Protein AF-A0A2S8BP24-F1 (afdb_monomer_lite)

Secondary structure (DSSP, 8-state):
-------GGG--B-TTTSEE-TTS-EEE--B--SSTT--PPPTTS------PPPP------TT--------S-BTTTBPPPHHHHHHTTT-------SGGG----------GGG-

pLDDT: mean 92.83, std 4.87, range [59.97, 98.44]

Sequence (115 aa):
MTQGALLGSHRALDPDRTWYLPDGTVLRPHHVSTRAATDPVVPGELTRYEIEVFPTAVLIAPDHRLRLTVTTYDFPNLVPTKPARAALTGGSYRIQQGGPTASHLLLPLLDPDRL

InterPro domains:
  IPR008979 Galactose-binding-like domain superfamily [SSF49785] (15-110)
  IPR013736 Xaa-Pro dipeptidyl-peptidase, C-terminal [PF08530] (2-83)

Structure (mmCIF, N/CA/C/O backbone):
data_AF-A0A2S8BP24-F1
#
_entry.id   AF-A0A2S8BP24-F1
#
loop_
_atom_site.group_PDB
_atom_site.id
_atom_site.type_symbol
_atom_site.label_atom_id
_atom_site.label_alt_id
_atom_site.label_comp_id
_atom_site.label_asym_id
_atom_site.label_entity_id
_atom_site.label_seq_id
_atom_site.pdbx_PDB_ins_code
_atom_site.Cartn_x
_atom_site.Cartn_y
_atom_site.Cartn_z
_atom_site.occupancy
_atom_site.B_iso_or_equiv
_atom_site.auth_seq_id
_atom_site.auth_comp_id
_atom_site.auth_asym_id
_atom_site.auth_atom_id
_atom_site.pdbx_PDB_model_num
ATOM 1 N N . MET A 1 1 ? 2.060 -0.764 16.963 1.00 76.38 1 MET A N 1
ATOM 2 C CA . MET A 1 1 ? 1.650 -0.210 15.652 1.00 76.38 1 MET A CA 1
ATOM 3 C C . MET A 1 1 ? 2.265 -1.085 14.577 1.00 76.38 1 MET A C 1
ATOM 5 O O . MET A 1 1 ? 3.382 -1.543 14.773 1.00 76.38 1 MET A O 1
ATOM 9 N N . THR A 1 2 ? 1.520 -1.365 13.517 1.00 94.44 2 THR A N 1
ATOM 10 C CA . THR A 1 2 ? 1.911 -2.272 12.430 1.00 94.44 2 THR A CA 1
ATOM 11 C C . THR A 1 2 ? 2.359 -1.480 11.198 1.00 94.44 2 THR A C 1
ATOM 13 O O . THR A 1 2 ? 2.253 -0.252 11.181 1.00 94.44 2 THR A O 1
ATOM 16 N N . GLN A 1 3 ? 2.858 -2.172 10.181 1.00 95.19 3 GLN A N 1
ATOM 17 C CA . GLN A 1 3 ? 3.294 -1.593 8.918 1.00 95.19 3 GLN A CA 1
ATOM 18 C C . GLN A 1 3 ? 2.997 -2.534 7.750 1.00 95.19 3 GLN A C 1
ATOM 20 O O . GLN A 1 3 ? 2.498 -3.642 7.936 1.00 95.19 3 GLN A O 1
ATOM 25 N N . GLY A 1 4 ? 3.303 -2.065 6.550 1.00 95.50 4 GLY A N 1
ATOM 26 C CA . GLY A 1 4 ? 3.086 -2.764 5.298 1.00 95.50 4 GLY A CA 1
ATOM 27 C C . GLY A 1 4 ? 3.946 -2.149 4.210 1.00 95.50 4 GLY A C 1
ATOM 28 O O . GLY A 1 4 ? 4.370 -0.998 4.330 1.00 95.50 4 GLY A O 1
ATOM 29 N N . ALA A 1 5 ? 4.207 -2.904 3.152 1.00 95.25 5 ALA A N 1
ATOM 30 C CA . ALA A 1 5 ? 4.980 -2.414 2.026 1.00 95.25 5 ALA A CA 1
ATOM 31 C C . ALA A 1 5 ? 4.680 -3.213 0.762 1.00 95.25 5 ALA A C 1
ATOM 33 O O . ALA A 1 5 ? 4.314 -4.386 0.811 1.00 95.25 5 ALA A O 1
ATOM 34 N N . LEU A 1 6 ? 4.886 -2.565 -0.380 1.00 94.81 6 LEU A N 1
ATOM 35 C CA . LEU A 1 6 ? 4.707 -3.158 -1.693 1.00 94.81 6 LEU A CA 1
ATOM 36 C C . LEU A 1 6 ? 5.750 -2.579 -2.645 1.00 94.81 6 LEU A C 1
ATOM 38 O O . LEU A 1 6 ? 5.873 -1.362 -2.782 1.00 94.81 6 LEU A O 1
ATOM 42 N N . LEU A 1 7 ? 6.477 -3.449 -3.348 1.00 92.62 7 LEU A N 1
ATOM 43 C CA . LEU A 1 7 ? 7.209 -3.023 -4.534 1.00 92.62 7 LEU A CA 1
ATOM 44 C C . LEU A 1 7 ? 6.187 -2.804 -5.650 1.00 92.62 7 LEU A C 1
ATOM 46 O O . LEU A 1 7 ? 5.531 -3.754 -6.069 1.00 92.62 7 LEU A O 1
ATOM 50 N N . GLY A 1 8 ? 6.058 -1.572 -6.144 1.00 93.56 8 GLY A N 1
ATOM 51 C CA . GLY A 1 8 ? 4.984 -1.210 -7.076 1.00 93.56 8 GLY A CA 1
ATOM 52 C C . GLY A 1 8 ? 4.941 -2.040 -8.367 1.00 93.56 8 GLY A C 1
ATOM 53 O O . GLY A 1 8 ? 3.870 -2.222 -8.946 1.00 93.56 8 GLY A O 1
ATOM 54 N N . SER A 1 9 ? 6.070 -2.614 -8.793 1.00 93.88 9 SER A N 1
ATOM 55 C CA . SER A 1 9 ? 6.107 -3.515 -9.948 1.00 93.88 9 SER A CA 1
ATOM 56 C C . SER A 1 9 ? 5.584 -4.932 -9.680 1.00 9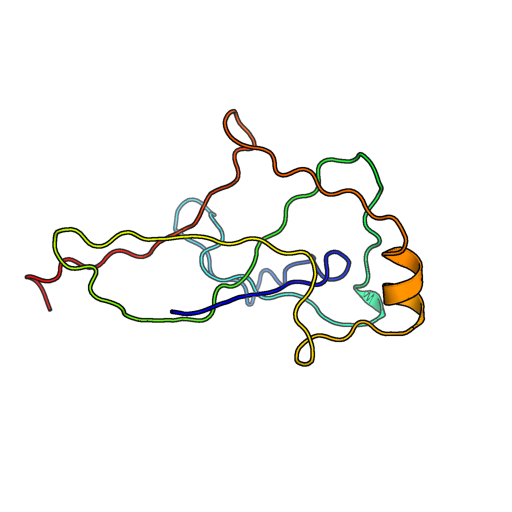3.88 9 SER A C 1
ATOM 58 O O . SER A 1 9 ? 5.501 -5.734 -10.598 1.00 93.88 9 SER A O 1
ATOM 60 N N . HIS A 1 10 ? 5.235 -5.254 -8.435 1.00 94.94 10 HIS A N 1
ATOM 61 C CA . HIS A 1 10 ? 4.656 -6.531 -8.003 1.00 94.94 10 HIS A CA 1
ATOM 62 C C . HIS A 1 10 ? 3.206 -6.337 -7.514 1.00 94.94 10 HIS A C 1
ATOM 64 O O . HIS A 1 10 ? 2.715 -7.092 -6.684 1.00 94.94 10 HIS A O 1
ATOM 70 N N . ARG A 1 11 ? 2.517 -5.302 -8.017 1.00 96.69 11 ARG A N 1
ATOM 71 C CA . ARG A 1 11 ? 1.143 -4.922 -7.631 1.00 96.69 11 ARG A CA 1
ATOM 72 C C . ARG A 1 11 ? 0.045 -5.874 -8.120 1.00 96.69 11 ARG A C 1
ATOM 74 O O . ARG A 1 11 ? -1.108 -5.701 -7.743 1.00 96.69 11 ARG A O 1
ATOM 81 N N . ALA A 1 12 ? 0.373 -6.843 -8.973 1.00 97.19 12 ALA A N 1
ATOM 82 C CA . ALA A 1 12 ? -0.598 -7.806 -9.477 1.00 97.19 12 ALA A CA 1
ATOM 83 C C . ALA A 1 12 ? -1.130 -8.682 -8.333 1.00 97.19 12 ALA A C 1
ATOM 85 O O . ALA A 1 12 ? -0.349 -9.276 -7.585 1.00 97.19 12 ALA A O 1
ATOM 86 N N . LEU A 1 13 ? -2.454 -8.764 -8.216 1.00 97.94 13 LEU A N 1
ATOM 87 C CA . LEU A 1 13 ? -3.127 -9.600 -7.227 1.00 97.94 13 LEU A CA 1
ATOM 88 C C . LEU A 1 13 ? -3.355 -11.011 -7.763 1.00 97.94 13 LEU A C 1
ATOM 90 O O . LEU A 1 13 ? -3.639 -11.208 -8.942 1.00 97.94 13 LEU A O 1
ATOM 94 N N . ASP A 1 14 ? -3.278 -11.977 -6.860 1.00 97.81 14 ASP A N 1
ATOM 95 C CA . ASP A 1 14 ? -3.815 -13.319 -7.031 1.00 97.81 14 ASP A CA 1
ATOM 96 C C . ASP A 1 14 ? -5.279 -13.309 -6.549 1.00 97.81 14 ASP A C 1
ATOM 98 O O . ASP A 1 14 ? -5.507 -13.138 -5.342 1.00 97.81 14 ASP A O 1
ATOM 102 N N . PRO A 1 15 ? -6.273 -13.432 -7.448 1.00 96.69 15 PRO A N 1
ATOM 103 C CA . PRO A 1 15 ? -7.683 -13.322 -7.080 1.00 96.69 15 PRO A CA 1
ATOM 104 C C . PRO A 1 15 ? -8.165 -14.486 -6.206 1.00 96.69 15 PRO A C 1
ATOM 106 O O . PRO A 1 15 ? -9.075 -14.293 -5.406 1.00 96.69 15 PRO A O 1
ATOM 109 N N . ASP A 1 16 ? -7.532 -15.659 -6.293 1.00 97.81 16 ASP A N 1
ATOM 110 C CA . ASP A 1 16 ? -7.938 -16.846 -5.530 1.00 97.81 16 ASP A CA 1
ATOM 111 C C . ASP A 1 16 ? -7.427 -16.799 -4.083 1.00 97.81 16 ASP A C 1
ATOM 113 O O . ASP A 1 16 ? -7.916 -17.509 -3.201 1.00 97.81 16 ASP A O 1
ATOM 117 N N . ARG A 1 17 ? -6.418 -15.960 -3.823 1.00 97.88 17 ARG A N 1
ATOM 118 C CA . ARG A 1 17 ? -5.773 -15.821 -2.507 1.00 97.88 17 ARG A CA 1
ATOM 119 C C . ARG A 1 17 ? -6.036 -14.478 -1.838 1.00 97.88 17 ARG A C 1
ATOM 121 O O . ARG A 1 17 ? -5.815 -14.354 -0.633 1.00 97.88 17 ARG A O 1
ATOM 128 N N . THR A 1 18 ? -6.478 -13.484 -2.602 1.00 98.44 18 THR A N 1
ATOM 129 C CA . THR A 1 18 ? -6.877 -12.175 -2.083 1.00 98.44 18 THR A CA 1
ATOM 130 C C . THR A 1 18 ? -8.216 -12.291 -1.368 1.00 98.44 18 THR A C 1
ATOM 132 O O . THR A 1 18 ? -9.137 -12.950 -1.842 1.00 98.44 18 THR A O 1
ATOM 135 N N . TRP A 1 19 ? -8.333 -11.662 -0.201 1.00 97.38 19 TRP A N 1
ATOM 136 C CA . TRP A 1 19 ? -9.602 -11.611 0.521 1.00 97.38 19 TRP A CA 1
ATOM 137 C C . TRP A 1 19 ? -10.353 -10.345 0.152 1.00 97.38 19 TRP A C 1
ATOM 139 O O . TRP A 1 19 ? -9.756 -9.268 0.092 1.00 97.38 19 TRP A O 1
ATOM 149 N N . TYR A 1 20 ? -11.663 -10.475 -0.026 1.00 97.12 20 TYR A N 1
ATOM 150 C CA . TYR A 1 20 ? -12.549 -9.399 -0.449 1.00 97.12 20 TYR A CA 1
ATOM 151 C C . TYR A 1 20 ? -13.709 -9.229 0.533 1.00 97.12 20 TYR A C 1
ATOM 153 O O . TYR A 1 20 ? -14.171 -10.193 1.147 1.00 97.12 20 TYR A O 1
ATOM 161 N N . LEU A 1 21 ? -14.187 -7.996 0.670 1.00 96.00 21 LEU A N 1
ATOM 162 C CA . LEU A 1 21 ? -15.474 -7.686 1.282 1.00 96.00 21 LEU A CA 1
ATOM 163 C C . LEU A 1 21 ? -16.627 -8.025 0.315 1.00 96.00 21 LEU A C 1
ATOM 165 O O . LEU A 1 21 ? -16.389 -8.189 -0.883 1.00 96.00 21 LEU A O 1
ATOM 169 N N . PRO A 1 22 ? -17.886 -8.102 0.796 1.00 96.62 22 PRO A N 1
ATOM 170 C CA . PRO A 1 22 ? -19.040 -8.416 -0.055 1.00 96.62 22 PRO A CA 1
ATOM 171 C C . PRO A 1 22 ? -19.254 -7.465 -1.242 1.00 96.62 22 PRO A C 1
ATOM 173 O O . PRO A 1 22 ? -19.856 -7.859 -2.234 1.00 96.62 22 PRO A O 1
ATOM 176 N N . ASP A 1 23 ? -18.768 -6.225 -1.150 1.00 95.00 23 ASP A N 1
ATOM 177 C CA . ASP A 1 23 ? -18.832 -5.219 -2.217 1.00 95.00 23 ASP A CA 1
ATOM 178 C C . ASP A 1 23 ? -17.667 -5.312 -3.225 1.00 95.00 23 ASP A C 1
ATOM 180 O O . ASP A 1 23 ? -17.585 -4.509 -4.153 1.00 95.00 23 ASP A O 1
ATOM 184 N N . GLY A 1 24 ? -16.768 -6.288 -3.056 1.00 95.00 24 GLY A N 1
ATOM 185 C CA . GLY A 1 24 ? -15.585 -6.482 -3.893 1.00 95.00 24 GLY A CA 1
ATOM 186 C C . GLY A 1 24 ? -14.364 -5.662 -3.469 1.00 95.00 24 GLY A C 1
ATOM 187 O O . GLY A 1 24 ? -13.324 -5.754 -4.121 1.00 95.00 24 GLY A O 1
ATOM 188 N N . THR A 1 25 ? -14.436 -4.887 -2.383 1.00 94.62 25 THR A N 1
ATOM 189 C CA . THR A 1 25 ? -13.268 -4.180 -1.841 1.00 94.62 25 THR A CA 1
ATOM 190 C C . THR A 1 25 ? -12.222 -5.179 -1.351 1.00 94.62 25 THR A C 1
ATOM 192 O O . THR A 1 25 ? -12.548 -6.133 -0.645 1.00 94.62 25 THR A O 1
ATOM 195 N N . VAL A 1 26 ? -10.949 -4.961 -1.686 1.00 96.88 26 VAL A N 1
ATOM 196 C CA . VAL A 1 26 ? -9.844 -5.803 -1.210 1.00 96.88 26 VAL A CA 1
ATOM 197 C C . VAL A 1 26 ? -9.663 -5.612 0.297 1.00 96.88 26 VAL A C 1
ATOM 199 O O . VAL A 1 26 ? -9.297 -4.537 0.761 1.00 96.88 26 VAL A O 1
ATOM 202 N N . LEU A 1 27 ? -9.906 -6.676 1.062 1.00 95.75 27 LEU A N 1
ATOM 203 C CA . LEU A 1 27 ? -9.688 -6.718 2.506 1.00 95.75 27 LEU A CA 1
ATOM 204 C C . LEU A 1 27 ? -8.232 -7.040 2.845 1.00 95.75 27 LEU A C 1
ATOM 206 O O . LEU A 1 27 ? -7.636 -6.419 3.721 1.00 95.75 27 LEU A O 1
ATOM 210 N N . ARG A 1 28 ? -7.668 -8.040 2.164 1.00 96.56 28 ARG A N 1
ATOM 211 C CA . ARG A 1 28 ? -6.292 -8.489 2.376 1.00 96.56 28 ARG A CA 1
ATOM 212 C C . ARG A 1 28 ? -5.686 -8.911 1.039 1.00 96.56 28 ARG A C 1
ATOM 214 O O . ARG A 1 28 ? -6.038 -9.985 0.545 1.00 96.56 28 ARG A O 1
ATOM 221 N N . PRO A 1 29 ? -4.812 -8.089 0.437 1.00 97.88 29 PRO A N 1
ATOM 222 C CA . PRO A 1 29 ? -4.250 -8.392 -0.868 1.00 97.88 29 PRO A CA 1
ATOM 223 C C . PRO A 1 29 ? -3.272 -9.560 -0.787 1.00 97.88 29 PRO A C 1
ATOM 225 O O . PRO A 1 29 ? -2.462 -9.640 0.135 1.00 97.88 29 PRO A O 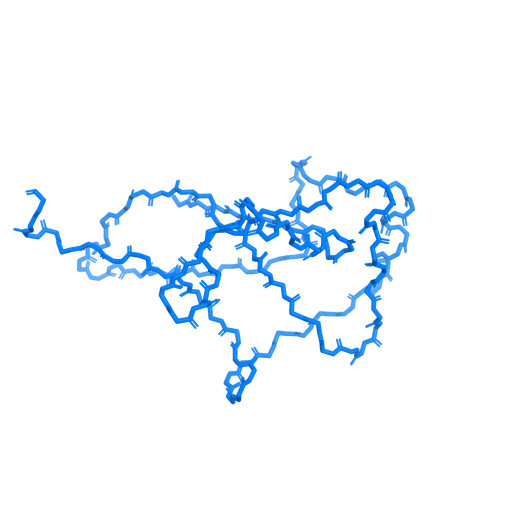1
ATOM 228 N N . HIS A 1 30 ? -3.298 -10.429 -1.794 1.00 97.94 30 HIS A N 1
ATOM 229 C CA . HIS A 1 30 ? -2.236 -11.398 -2.023 1.00 97.94 30 HIS A CA 1
ATOM 230 C C . HIS A 1 30 ? -1.554 -11.097 -3.357 1.00 97.94 30 HIS A C 1
ATOM 232 O O . HIS A 1 30 ? -2.157 -11.252 -4.413 1.00 97.94 30 HIS A O 1
ATOM 238 N N . HIS A 1 31 ? -0.288 -10.684 -3.320 1.00 97.62 31 HIS A N 1
ATOM 239 C CA . HIS A 1 31 ? 0.448 -10.283 -4.520 1.00 97.62 31 HIS A CA 1
ATOM 240 C C . HIS A 1 31 ? 1.187 -11.450 -5.175 1.00 97.62 31 HIS A C 1
ATOM 242 O O . HIS A 1 31 ? 1.843 -12.251 -4.501 1.00 97.62 31 HIS A O 1
ATOM 248 N N . VAL A 1 32 ? 1.162 -11.507 -6.507 1.00 96.38 32 VAL A N 1
ATOM 249 C CA . VAL A 1 32 ? 1.986 -12.445 -7.277 1.00 96.38 32 VAL A CA 1
ATOM 250 C C . VAL A 1 32 ? 3.408 -11.897 -7.365 1.00 96.38 32 VAL A C 1
ATOM 252 O O . VAL A 1 32 ? 3.713 -11.021 -8.169 1.00 96.38 32 VAL A O 1
ATOM 255 N N . SER A 1 33 ? 4.312 -12.436 -6.545 1.00 91.19 33 SER A N 1
ATOM 256 C CA . SER A 1 33 ? 5.706 -11.982 -6.494 1.00 91.19 33 SER A CA 1
ATOM 257 C C . SER A 1 33 ? 6.655 -12.939 -7.219 1.00 91.19 33 SER A C 1
ATOM 259 O O . SER A 1 33 ? 7.443 -13.658 -6.607 1.00 91.19 33 SER A O 1
ATOM 261 N N . THR A 1 34 ? 6.573 -12.962 -8.551 1.00 92.31 34 THR A N 1
ATOM 262 C CA . THR A 1 34 ? 7.497 -13.717 -9.415 1.00 92.31 34 THR A CA 1
ATOM 263 C C . THR A 1 34 ? 8.148 -12.790 -10.437 1.00 92.31 34 THR A C 1
ATOM 265 O O . THR A 1 34 ? 7.624 -11.722 -10.736 1.00 92.31 34 THR A O 1
ATOM 268 N N . ARG A 1 35 ? 9.281 -13.202 -11.021 1.00 90.88 35 ARG A N 1
ATOM 269 C CA . ARG A 1 35 ? 9.951 -12.421 -12.077 1.00 90.88 35 ARG A CA 1
ATOM 270 C C . ARG A 1 35 ? 9.063 -12.210 -13.309 1.00 90.88 35 ARG A C 1
ATOM 272 O O . ARG A 1 35 ? 9.167 -11.178 -13.955 1.00 90.88 35 ARG A O 1
ATOM 279 N N . ALA A 1 36 ? 8.228 -13.193 -13.644 1.00 93.19 36 ALA A N 1
ATOM 280 C CA . ALA A 1 36 ? 7.322 -13.113 -14.789 1.00 93.19 36 ALA A CA 1
ATOM 281 C C . ALA A 1 36 ? 6.131 -12.176 -14.532 1.00 93.19 36 ALA A C 1
ATOM 283 O O . ALA A 1 36 ? 5.599 -11.605 -15.474 1.00 93.19 36 ALA A O 1
ATOM 284 N N . ALA A 1 37 ? 5.741 -12.002 -13.266 1.00 91.81 37 ALA A N 1
ATOM 285 C CA . ALA A 1 37 ? 4.666 -11.102 -12.857 1.00 91.81 37 ALA A CA 1
ATOM 286 C C . ALA A 1 37 ? 5.133 -9.652 -12.631 1.00 91.81 37 ALA A C 1
ATOM 288 O O . ALA A 1 37 ? 4.332 -8.808 -12.238 1.00 91.81 37 ALA A O 1
ATOM 289 N N . THR A 1 38 ? 6.421 -9.353 -12.843 1.00 93.75 38 THR A N 1
ATOM 290 C CA . THR A 1 38 ? 6.936 -7.989 -12.725 1.00 93.75 38 THR A CA 1
ATOM 291 C C . THR A 1 38 ? 6.339 -7.106 -13.820 1.00 93.75 38 THR A C 1
ATOM 293 O O . THR A 1 38 ? 6.658 -7.266 -14.995 1.00 93.75 38 THR A O 1
ATOM 296 N N . ASP A 1 39 ? 5.541 -6.129 -13.409 1.00 94.50 39 ASP A N 1
ATOM 297 C CA . ASP A 1 39 ? 4.889 -5.151 -14.274 1.00 94.50 39 ASP A CA 1
ATOM 298 C C . ASP A 1 39 ? 5.434 -3.742 -13.970 1.00 94.50 39 ASP A C 1
ATOM 300 O O . ASP A 1 39 ? 5.157 -3.199 -12.896 1.00 94.50 39 ASP A O 1
ATOM 304 N N . PRO A 1 40 ? 6.257 -3.131 -14.840 1.00 93.38 40 PRO A N 1
ATOM 305 C CA . PRO A 1 40 ? 6.805 -1.796 -14.609 1.00 93.38 40 PRO A CA 1
ATOM 306 C C . PRO A 1 40 ? 5.733 -0.749 -14.264 1.00 93.38 40 PRO A C 1
ATOM 308 O O . PRO A 1 40 ? 4.596 -0.800 -14.727 1.00 93.38 40 PRO A O 1
ATOM 311 N N . VAL A 1 41 ? 6.091 0.216 -13.417 1.00 93.31 41 VAL A N 1
ATOM 312 C CA . VAL A 1 41 ? 5.226 1.371 -13.138 1.00 93.31 41 VAL A CA 1
ATOM 313 C C . VAL A 1 41 ? 5.508 2.429 -14.197 1.00 93.31 41 VAL A C 1
ATOM 315 O O . VAL A 1 41 ? 6.663 2.824 -14.364 1.00 93.31 41 VAL A O 1
ATOM 318 N N . VAL A 1 42 ? 4.472 2.895 -14.895 1.00 93.56 42 VAL A N 1
ATOM 319 C CA . VAL A 1 42 ? 4.600 3.950 -15.906 1.00 93.56 42 VAL A CA 1
ATOM 320 C C . VAL A 1 42 ? 4.572 5.321 -15.215 1.00 93.56 42 VAL A C 1
ATOM 322 O O . VAL A 1 42 ? 3.587 5.655 -14.550 1.00 93.56 42 VAL A O 1
ATOM 325 N N . PRO A 1 43 ? 5.634 6.142 -15.321 1.00 92.69 43 PRO A N 1
ATOM 326 C CA . PRO A 1 43 ? 5.655 7.459 -14.693 1.00 92.69 43 PRO A CA 1
ATOM 327 C C . PRO A 1 43 ? 4.530 8.363 -15.207 1.00 92.69 43 PRO A C 1
ATOM 329 O O . PRO A 1 43 ? 4.328 8.498 -16.409 1.00 92.69 43 PRO A O 1
ATOM 332 N N . GLY A 1 44 ? 3.830 9.025 -14.286 1.00 93.56 44 GLY A N 1
ATOM 333 C CA . GLY A 1 44 ? 2.734 9.944 -14.609 1.00 93.56 44 GLY A CA 1
ATOM 334 C C . GLY A 1 44 ? 1.361 9.281 -14.747 1.00 93.56 44 GLY A C 1
ATOM 335 O O . GLY A 1 44 ? 0.359 9.991 -14.669 1.00 93.56 44 GLY A O 1
ATOM 336 N N . GLU A 1 45 ? 1.287 7.953 -14.865 1.00 94.75 45 GLU A N 1
ATOM 337 C CA . GLU A 1 45 ? 0.014 7.233 -14.885 1.00 94.75 45 GLU A CA 1
ATOM 338 C C . GLU A 1 45 ? -0.521 6.977 -13.472 1.00 94.75 45 GLU A C 1
ATOM 340 O O . GLU A 1 45 ? 0.212 6.618 -12.543 1.00 94.75 45 GLU A O 1
ATOM 345 N N . LEU A 1 46 ? -1.837 7.141 -13.302 1.00 95.12 46 LEU A N 1
ATOM 346 C CA . LEU A 1 46 ? -2.503 6.801 -12.052 1.00 95.12 46 LEU A CA 1
ATOM 347 C C . LEU A 1 46 ? -2.536 5.279 -11.894 1.00 95.12 46 LEU A C 1
ATOM 349 O O . LEU A 1 46 ? -3.275 4.589 -12.588 1.00 95.12 46 LEU A O 1
ATOM 353 N N . THR A 1 47 ? -1.757 4.770 -10.944 1.00 95.88 47 THR A N 1
ATOM 354 C CA . THR A 1 47 ? -1.673 3.338 -10.640 1.00 95.88 47 THR A CA 1
ATOM 355 C C . THR A 1 47 ? -2.274 3.057 -9.265 1.00 95.88 47 THR A C 1
ATOM 357 O O . THR A 1 47 ? -1.926 3.724 -8.289 1.00 95.88 47 THR A O 1
ATOM 360 N N . ARG A 1 48 ? -3.168 2.065 -9.176 1.00 95.88 48 ARG A N 1
ATOM 361 C CA . ARG A 1 48 ? -3.736 1.596 -7.904 1.00 95.88 48 ARG A CA 1
ATOM 362 C C . ARG A 1 48 ? -2.787 0.607 -7.223 1.00 95.88 48 ARG A C 1
ATOM 364 O O . ARG A 1 48 ? -2.211 -0.253 -7.885 1.00 95.88 48 ARG A O 1
ATOM 371 N N . TYR A 1 49 ? -2.678 0.712 -5.901 1.00 97.19 49 TYR A N 1
ATOM 372 C CA . TYR A 1 49 ? -1.898 -0.193 -5.061 1.00 97.19 49 TYR A CA 1
ATOM 373 C C . TYR A 1 49 ? -2.749 -0.658 -3.885 1.00 97.19 49 TYR A C 1
ATOM 375 O O . TYR A 1 49 ? -3.223 0.171 -3.112 1.00 97.19 49 TYR A O 1
ATOM 383 N N . GLU A 1 50 ? -2.904 -1.969 -3.740 1.00 97.69 50 GLU A N 1
ATOM 384 C CA . GLU A 1 50 ? -3.432 -2.567 -2.516 1.00 97.69 50 GLU A CA 1
ATOM 385 C C . GLU A 1 50 ? -2.243 -2.912 -1.626 1.00 97.69 50 GLU A C 1
ATOM 387 O O . GLU A 1 50 ? -1.432 -3.754 -1.987 1.00 97.69 50 GLU A O 1
ATOM 392 N N . ILE A 1 51 ? -2.075 -2.251 -0.485 1.00 97.38 51 ILE A N 1
ATOM 393 C CA . ILE A 1 51 ? -0.924 -2.496 0.394 1.00 97.38 51 ILE A CA 1
ATOM 394 C C . ILE A 1 51 ? -1.421 -3.256 1.619 1.00 97.38 51 ILE A C 1
ATOM 396 O O . ILE A 1 51 ? -2.237 -2.736 2.377 1.00 97.38 51 ILE A O 1
ATOM 400 N N . GLU A 1 52 ? -0.926 -4.480 1.828 1.00 96.25 52 GLU A N 1
ATOM 401 C CA . GLU A 1 52 ? -1.210 -5.213 3.065 1.00 96.25 52 GLU A CA 1
ATOM 402 C C . GLU A 1 52 ? -0.542 -4.482 4.228 1.00 96.25 52 GLU A C 1
ATOM 404 O O . GLU A 1 52 ? 0.679 -4.344 4.269 1.00 96.25 52 GLU A O 1
ATOM 409 N N . VAL A 1 53 ? -1.349 -4.032 5.183 1.00 95.69 53 VAL A N 1
ATOM 410 C CA . VAL A 1 53 ? -0.883 -3.629 6.506 1.00 95.69 53 VAL A CA 1
ATOM 411 C C . VAL A 1 53 ? -1.007 -4.855 7.401 1.00 95.69 53 VAL A C 1
ATOM 413 O O . VAL A 1 53 ? -2.107 -5.389 7.547 1.00 95.69 53 VAL A O 1
ATOM 416 N N . PHE A 1 54 ? 0.104 -5.332 7.969 1.00 94.12 54 PHE A N 1
ATOM 417 C CA . PHE A 1 54 ? 0.098 -6.615 8.671 1.00 94.12 54 PHE A CA 1
ATOM 418 C C . PHE A 1 54 ? -0.922 -6.624 9.820 1.00 94.12 54 PHE A C 1
ATOM 420 O O . PHE A 1 54 ? -1.029 -5.618 10.536 1.00 94.12 54 PHE A O 1
ATOM 427 N N . PRO A 1 55 ? -1.654 -7.736 10.028 1.00 93.00 55 PRO A N 1
ATOM 428 C CA . PRO A 1 55 ? -2.710 -7.805 11.029 1.00 93.00 55 PRO A CA 1
ATOM 429 C C . PRO A 1 55 ? -2.245 -7.363 12.419 1.00 93.00 55 PRO A C 1
ATOM 431 O O . PRO A 1 55 ? -1.219 -7.812 12.928 1.00 93.00 55 PRO A O 1
ATOM 434 N N . THR A 1 56 ? -3.027 -6.492 13.049 1.00 93.31 56 THR A N 1
ATOM 435 C CA . THR A 1 56 ? -2.838 -6.066 14.437 1.00 93.31 56 THR A CA 1
ATOM 436 C C . THR A 1 56 ? -4.201 -5.882 15.084 1.00 93.31 56 THR A C 1
ATOM 438 O O . THR A 1 56 ? -5.130 -5.402 14.441 1.00 93.31 56 THR A O 1
ATOM 441 N N . ALA A 1 57 ? -4.306 -6.200 16.370 1.00 92.25 57 ALA A N 1
ATOM 442 C CA . ALA A 1 57 ? -5.416 -5.766 17.209 1.00 92.25 57 ALA A CA 1
ATOM 443 C C . ALA A 1 57 ? -4.908 -4.647 18.122 1.00 92.25 57 ALA A C 1
ATOM 445 O O . ALA A 1 57 ? -3.858 -4.790 18.751 1.00 92.25 57 ALA A O 1
ATOM 446 N N . VAL A 1 58 ? -5.598 -3.509 18.148 1.00 92.50 58 VAL A N 1
ATOM 447 C CA . VAL A 1 58 ? -5.238 -2.380 19.010 1.00 92.50 58 VAL A CA 1
ATOM 448 C C . VAL A 1 58 ? -6.497 -1.667 19.482 1.00 92.50 58 VAL A C 1
ATOM 450 O O . VAL A 1 58 ? -7.376 -1.363 18.680 1.00 92.50 58 VAL A O 1
ATOM 453 N N . LEU A 1 59 ? -6.567 -1.382 20.781 1.00 93.06 59 LEU A N 1
ATOM 454 C CA . LEU A 1 59 ? -7.571 -0.491 21.349 1.00 93.06 59 LEU A CA 1
ATOM 455 C C . LEU A 1 59 ? -7.068 0.954 21.247 1.00 93.06 59 LEU A C 1
ATOM 457 O O . LEU A 1 59 ? -5.995 1.281 21.759 1.00 93.06 59 LEU A O 1
ATOM 461 N N . ILE A 1 60 ? -7.838 1.820 20.591 1.00 92.00 60 ILE A N 1
ATOM 462 C CA . ILE A 1 60 ? -7.563 3.260 20.544 1.00 92.00 60 ILE A CA 1
ATOM 463 C C . ILE A 1 60 ? -8.368 3.916 21.667 1.00 92.00 60 ILE A C 1
ATOM 465 O O . ILE A 1 60 ? -9.578 4.081 21.551 1.00 92.00 60 ILE A O 1
ATOM 469 N N . ALA A 1 61 ? -7.691 4.239 22.769 1.00 92.94 61 ALA A N 1
ATOM 470 C CA . ALA A 1 61 ? -8.296 4.900 23.922 1.00 92.94 61 ALA A CA 1
ATOM 471 C C . ALA A 1 61 ? -8.785 6.326 23.582 1.00 92.94 61 ALA A C 1
ATOM 473 O O . ALA A 1 61 ? -8.337 6.905 22.584 1.00 92.94 61 ALA A O 1
ATOM 474 N N . PRO A 1 62 ? -9.654 6.926 24.420 1.00 94.94 62 PRO A N 1
ATOM 475 C CA . PRO A 1 62 ? -9.940 8.355 24.348 1.00 94.94 62 PRO A CA 1
ATOM 476 C C . PRO A 1 62 ? -8.649 9.184 24.266 1.00 94.94 62 PRO A C 1
ATOM 478 O O . PRO A 1 62 ? -7.621 8.809 24.826 1.00 94.94 62 PRO A O 1
ATOM 481 N N . ASP A 1 63 ? -8.695 10.279 23.509 1.00 97.00 63 ASP A N 1
ATOM 482 C CA . ASP A 1 63 ? -7.569 11.184 23.224 1.00 97.00 63 ASP A CA 1
ATOM 483 C C . ASP A 1 63 ? -6.393 10.597 22.413 1.00 97.00 63 ASP A C 1
ATOM 485 O O . ASP A 1 63 ? -5.480 11.332 22.022 1.00 97.00 63 ASP A O 1
ATOM 489 N N . HIS A 1 64 ? -6.423 9.309 22.055 1.00 96.06 64 HIS A N 1
ATOM 490 C CA . HIS A 1 64 ? -5.473 8.727 21.105 1.00 96.06 64 HIS A CA 1
ATOM 491 C C . HIS A 1 64 ? -5.906 8.947 19.650 1.00 96.06 64 HIS A C 1
ATOM 493 O O . HIS A 1 64 ? -7.071 9.181 19.330 1.00 96.06 64 HIS A O 1
ATOM 499 N N . ARG A 1 65 ? -4.937 8.868 18.729 1.00 95.81 65 ARG A N 1
ATOM 500 C CA . ARG A 1 65 ? -5.167 9.037 17.288 1.00 95.81 65 ARG A CA 1
ATOM 501 C C . ARG A 1 65 ? -4.490 7.936 16.493 1.00 95.81 65 ARG A C 1
ATOM 503 O O . ARG A 1 65 ? -3.358 7.552 16.784 1.00 95.81 65 ARG A O 1
ATOM 510 N N . LEU A 1 66 ? -5.155 7.502 15.427 1.00 94.12 66 LEU A N 1
ATOM 511 C CA . LEU A 1 66 ? -4.511 6.722 14.381 1.00 94.12 66 LEU A CA 1
ATOM 512 C C . LEU A 1 66 ? -3.687 7.656 13.489 1.00 94.12 66 LEU A C 1
ATOM 514 O O . LEU A 1 66 ? -4.185 8.675 13.012 1.00 94.12 66 LEU A O 1
ATOM 518 N N . ARG A 1 67 ? -2.426 7.295 13.245 1.00 96.25 67 ARG A N 1
ATOM 519 C CA . ARG A 1 67 ? -1.537 8.004 12.321 1.00 96.25 67 ARG A CA 1
ATOM 520 C C . ARG A 1 67 ? -1.049 7.045 11.244 1.00 96.25 67 ARG A C 1
ATOM 522 O O . ARG A 1 67 ? -0.464 6.016 11.572 1.00 96.25 67 ARG A O 1
ATOM 529 N N . LEU A 1 68 ? -1.234 7.431 9.984 1.00 94.88 68 LEU A N 1
ATOM 530 C CA . LEU A 1 68 ? -0.636 6.778 8.824 1.00 94.88 68 LEU A CA 1
ATOM 531 C C . LEU A 1 68 ? 0.592 7.576 8.374 1.00 94.88 68 LEU A C 1
ATOM 533 O O . LEU A 1 68 ? 0.489 8.772 8.105 1.00 94.88 68 LEU A O 1
ATOM 537 N N . THR A 1 69 ? 1.734 6.904 8.270 1.00 96.06 69 THR A N 1
ATOM 538 C CA . THR A 1 69 ? 2.933 7.436 7.616 1.00 96.06 69 THR A CA 1
ATOM 539 C C . THR A 1 69 ? 3.145 6.653 6.330 1.00 96.06 69 THR A C 1
ATOM 541 O O . THR A 1 69 ? 3.175 5.427 6.367 1.00 96.06 69 THR A O 1
ATOM 544 N N . VAL A 1 70 ? 3.313 7.352 5.209 1.00 94.94 70 VAL A N 1
ATOM 545 C CA . VAL A 1 70 ? 3.650 6.738 3.920 1.00 94.94 70 VAL A CA 1
ATOM 546 C C . VAL A 1 70 ? 5.058 7.170 3.538 1.00 94.94 70 VAL A C 1
ATOM 548 O O . VAL A 1 70 ? 5.352 8.364 3.484 1.00 94.94 70 VAL A O 1
ATOM 551 N N . THR A 1 71 ? 5.929 6.198 3.288 1.00 93.69 71 THR A N 1
ATOM 552 C CA . THR A 1 71 ? 7.302 6.405 2.817 1.00 93.69 71 THR A CA 1
ATOM 553 C C . THR A 1 71 ? 7.540 5.568 1.563 1.00 93.69 71 THR A C 1
ATOM 555 O O . THR A 1 71 ? 6.738 4.711 1.201 1.00 93.69 71 THR A O 1
ATOM 558 N N . THR A 1 72 ? 8.645 5.826 0.873 1.00 91.19 72 THR A N 1
ATOM 559 C CA . THR A 1 72 ? 9.021 5.129 -0.368 1.00 91.19 72 THR A CA 1
ATOM 560 C C . THR A 1 72 ? 10.116 4.086 -0.148 1.00 91.19 72 THR A C 1
ATOM 562 O O . THR A 1 72 ? 10.659 3.538 -1.107 1.00 91.19 72 THR A O 1
ATOM 565 N N . TYR A 1 73 ? 10.484 3.836 1.111 1.00 86.94 73 TYR A N 1
ATOM 566 C CA . TYR A 1 73 ? 11.601 2.975 1.468 1.00 86.94 73 TYR A CA 1
ATOM 567 C C . TYR A 1 73 ? 11.453 2.435 2.895 1.00 86.94 73 TYR A C 1
ATOM 569 O O . TYR A 1 73 ? 11.008 3.160 3.787 1.00 86.94 73 TYR A O 1
ATOM 577 N N . ASP A 1 74 ? 11.873 1.187 3.096 1.00 89.81 74 ASP A N 1
ATOM 578 C CA . ASP A 1 74 ? 11.965 0.508 4.392 1.00 89.81 74 ASP A CA 1
ATOM 579 C C . ASP A 1 74 ? 13.298 -0.248 4.438 1.00 89.81 74 ASP A C 1
ATOM 581 O O . ASP A 1 74 ? 13.455 -1.320 3.856 1.00 89.81 74 ASP A O 1
ATOM 585 N N . PHE A 1 75 ? 14.298 0.349 5.082 1.00 85.62 75 PHE A N 1
ATOM 586 C CA . PHE A 1 75 ? 15.628 -0.234 5.214 1.00 85.62 75 PHE A CA 1
ATOM 587 C C . PHE A 1 75 ? 15.947 -0.524 6.675 1.00 85.62 75 PHE A C 1
ATOM 589 O O . PHE A 1 75 ? 15.701 0.333 7.524 1.00 85.62 75 PHE A O 1
ATOM 596 N N . PRO A 1 76 ? 16.550 -1.691 6.967 1.00 89.31 76 PRO A N 1
ATOM 597 C CA . PRO A 1 76 ? 17.126 -2.655 6.018 1.00 89.31 76 PRO A CA 1
ATOM 598 C C . PRO A 1 76 ? 16.164 -3.748 5.523 1.00 89.31 76 PRO A C 1
ATOM 600 O O . PRO A 1 76 ? 16.601 -4.647 4.811 1.00 89.31 76 PRO A O 1
ATOM 603 N N . ASN A 1 77 ? 14.881 -3.700 5.887 1.00 88.94 77 ASN A N 1
ATOM 604 C CA . ASN A 1 77 ? 13.975 -4.839 5.714 1.00 88.94 77 ASN A CA 1
ATOM 605 C C . ASN A 1 77 ? 13.625 -5.131 4.246 1.00 88.94 77 ASN A C 1
ATOM 607 O O . ASN A 1 77 ? 13.505 -6.291 3.859 1.00 88.94 77 ASN A O 1
ATOM 611 N N . LEU A 1 78 ? 13.483 -4.092 3.419 1.00 89.19 78 LEU A N 1
ATOM 612 C CA . LEU A 1 78 ? 13.032 -4.186 2.032 1.00 89.19 78 LEU A CA 1
ATOM 613 C C . LEU A 1 78 ? 13.989 -3.451 1.102 1.00 89.19 78 LEU A C 1
ATOM 615 O O . LEU A 1 78 ? 13.716 -2.366 0.590 1.00 89.19 78 LEU A O 1
ATOM 619 N N . VAL A 1 79 ? 15.135 -4.082 0.859 1.00 89.88 79 VAL A N 1
ATOM 620 C CA . VAL A 1 79 ? 16.136 -3.570 -0.076 1.00 89.88 79 VAL A CA 1
ATOM 621 C C . VAL A 1 79 ? 15.808 -4.041 -1.494 1.00 89.88 79 VAL A C 1
ATOM 623 O O . VAL A 1 79 ? 15.888 -5.241 -1.771 1.00 89.88 79 VAL A O 1
ATOM 626 N N . PRO A 1 80 ? 15.506 -3.132 -2.441 1.00 86.44 80 PRO A N 1
ATOM 627 C CA . PRO A 1 80 ? 15.267 -3.522 -3.819 1.00 86.44 80 PRO A CA 1
ATOM 628 C C . PRO A 1 80 ? 16.515 -4.151 -4.444 1.00 86.44 80 PRO A C 1
ATOM 630 O O . PRO A 1 80 ? 17.662 -3.805 -4.118 1.00 86.44 80 PRO A O 1
ATOM 633 N N . THR A 1 81 ? 16.296 -5.037 -5.413 1.00 88.62 81 THR A N 1
ATOM 634 C CA . THR A 1 81 ? 17.373 -5.567 -6.256 1.00 88.62 81 THR A CA 1
ATOM 635 C C . THR A 1 81 ? 18.077 -4.424 -7.000 1.00 88.62 81 THR A C 1
ATOM 637 O O . THR A 1 81 ? 17.535 -3.328 -7.148 1.00 88.62 81 THR A O 1
ATOM 640 N N . LYS A 1 82 ? 19.302 -4.653 -7.491 1.00 91.00 82 LYS A N 1
ATOM 641 C CA . LYS A 1 82 ? 20.043 -3.642 -8.273 1.00 91.00 82 LYS A CA 1
ATOM 642 C C . LYS A 1 82 ? 19.222 -3.026 -9.426 1.00 91.00 82 LYS A C 1
ATOM 644 O O . LYS A 1 82 ? 19.170 -1.798 -9.469 1.00 91.00 82 LYS A O 1
ATOM 649 N N . PRO A 1 83 ? 18.563 -3.804 -10.313 1.00 88.31 83 PRO A N 1
ATOM 650 C CA . PRO A 1 83 ? 17.761 -3.217 -11.389 1.00 88.31 83 PRO A CA 1
ATOM 651 C C . PRO A 1 83 ? 16.542 -2.447 -10.866 1.00 88.31 83 PRO A C 1
ATOM 653 O O . PRO A 1 83 ? 16.275 -1.352 -11.348 1.00 88.31 83 PRO A O 1
ATOM 656 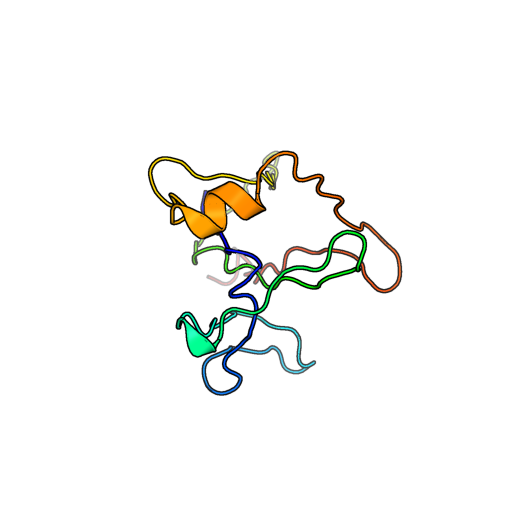N N . ALA A 1 84 ? 15.850 -2.955 -9.838 1.00 87.81 84 ALA A N 1
ATOM 657 C CA . ALA A 1 84 ? 14.715 -2.248 -9.242 1.00 87.81 84 ALA A CA 1
ATOM 658 C C . ALA A 1 84 ? 15.145 -0.910 -8.621 1.00 87.81 84 ALA A C 1
ATOM 660 O O . ALA A 1 84 ? 14.507 0.108 -8.848 1.00 87.81 84 ALA A O 1
ATOM 661 N N . ARG A 1 85 ? 16.275 -0.875 -7.906 1.00 89.19 85 ARG A N 1
ATOM 662 C CA . ARG A 1 85 ? 16.825 0.367 -7.344 1.00 89.19 85 ARG A CA 1
ATOM 663 C C . ARG A 1 85 ? 17.203 1.379 -8.425 1.00 89.19 85 ARG A C 1
ATOM 665 O O . ARG A 1 85 ? 16.945 2.561 -8.235 1.00 89.19 85 ARG A O 1
ATOM 672 N N . ALA A 1 86 ? 17.767 0.935 -9.550 1.00 90.12 86 ALA A N 1
ATOM 673 C CA . ALA A 1 86 ? 18.061 1.826 -10.671 1.00 90.12 86 ALA A CA 1
ATOM 674 C C . ALA A 1 86 ? 16.783 2.489 -11.217 1.00 90.12 86 ALA A C 1
ATOM 676 O O . ALA A 1 86 ? 16.796 3.693 -11.464 1.00 90.12 86 ALA A O 1
ATOM 677 N N . ALA A 1 87 ? 15.676 1.740 -11.298 1.00 88.12 87 ALA A N 1
ATOM 678 C CA . ALA A 1 87 ? 14.369 2.244 -11.730 1.00 88.12 87 ALA A CA 1
ATOM 679 C C . ALA A 1 87 ? 13.706 3.223 -10.737 1.00 88.12 87 ALA A C 1
ATOM 681 O O . ALA A 1 87 ? 12.788 3.941 -11.118 1.00 88.12 87 ALA A O 1
ATOM 682 N N . LEU A 1 88 ? 14.163 3.274 -9.480 1.00 89.06 88 LEU A N 1
ATOM 683 C CA . LEU A 1 88 ? 13.649 4.193 -8.452 1.00 89.06 88 LEU A CA 1
ATOM 684 C C . LEU A 1 88 ? 14.407 5.532 -8.404 1.00 89.06 88 LEU A C 1
ATOM 686 O O . LEU A 1 88 ? 13.988 6.451 -7.695 1.00 89.06 88 LEU A O 1
ATOM 690 N N . THR A 1 89 ? 15.528 5.652 -9.121 1.00 89.06 89 THR A N 1
ATOM 691 C CA . THR A 1 89 ? 16.383 6.849 -9.118 1.00 89.06 89 THR A CA 1
ATOM 692 C C . THR A 1 89 ? 15.590 8.087 -9.536 1.00 89.06 89 THR A C 1
ATOM 694 O O . THR A 1 89 ? 15.050 8.138 -10.636 1.00 89.06 89 THR A O 1
ATOM 697 N N . GLY A 1 90 ? 15.532 9.100 -8.665 1.00 88.81 90 GLY A N 1
ATOM 698 C CA . GLY A 1 90 ? 14.814 10.349 -8.947 1.00 88.81 90 GLY A CA 1
ATOM 699 C C . GLY A 1 90 ? 13.285 10.217 -8.975 1.00 88.81 90 GLY A C 1
ATOM 700 O O . GLY A 1 90 ? 12.616 11.112 -9.485 1.00 88.81 90 GLY A O 1
ATOM 701 N N . GLY A 1 91 ? 12.726 9.120 -8.449 1.00 88.38 91 GLY A N 1
ATOM 702 C CA . GLY A 1 91 ? 11.283 8.885 -8.438 1.00 88.38 91 GLY A CA 1
ATOM 703 C C . GLY A 1 91 ? 10.503 9.989 -7.716 1.00 88.38 91 GLY A C 1
ATOM 704 O O . GLY A 1 91 ? 10.856 10.393 -6.607 1.00 88.38 91 GLY A O 1
ATOM 705 N N . SER A 1 92 ? 9.412 10.444 -8.335 1.00 92.50 92 SER A N 1
ATOM 706 C CA . SER A 1 92 ? 8.434 11.346 -7.721 1.00 92.50 92 SER A CA 1
ATOM 707 C C . SER A 1 92 ? 7.136 10.589 -7.456 1.00 92.50 92 SER A C 1
ATOM 709 O O . SER A 1 92 ? 6.681 9.811 -8.293 1.00 92.50 92 SER A O 1
ATOM 711 N N . TYR A 1 93 ? 6.550 10.800 -6.279 1.00 93.25 93 TYR A N 1
ATOM 712 C CA . TYR A 1 93 ? 5.380 10.057 -5.821 1.00 93.25 93 TYR A CA 1
ATOM 713 C C . TYR A 1 93 ? 4.288 11.044 -5.437 1.00 93.25 93 TYR A C 1
ATOM 715 O O . TYR A 1 93 ? 4.509 11.949 -4.632 1.00 93.25 93 TYR A O 1
ATOM 723 N N . ARG A 1 94 ? 3.102 10.869 -6.021 1.00 94.50 94 ARG A N 1
ATOM 724 C CA . ARG A 1 94 ? 1.912 11.660 -5.710 1.00 94.50 94 ARG A CA 1
ATOM 725 C C . ARG A 1 94 ? 0.807 10.720 -5.264 1.00 94.50 94 ARG A C 1
ATOM 727 O O . ARG A 1 94 ? 0.458 9.795 -5.988 1.00 94.50 94 ARG A O 1
ATOM 734 N N . ILE A 1 95 ? 0.248 10.988 -4.091 1.00 94.81 95 ILE A N 1
ATOM 735 C CA . ILE A 1 95 ? -0.890 10.243 -3.553 1.00 94.81 95 ILE A CA 1
ATOM 736 C C . ILE A 1 95 ? -2.153 11.028 -3.886 1.00 94.81 95 ILE A C 1
ATOM 738 O O . ILE A 1 95 ? -2.247 12.212 -3.564 1.00 94.81 95 ILE A O 1
ATOM 742 N N . GLN A 1 96 ? -3.113 10.378 -4.540 1.00 94.69 96 GLN A N 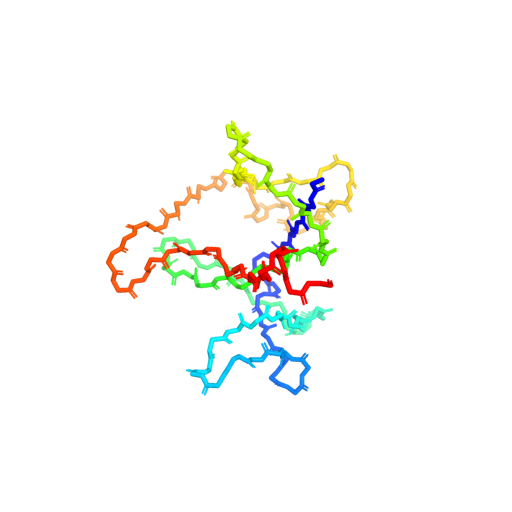1
ATOM 743 C CA . GLN A 1 96 ? -4.415 10.984 -4.802 1.00 94.69 96 GLN A CA 1
ATOM 744 C C . GLN A 1 96 ? -5.293 10.908 -3.553 1.00 94.69 96 GLN A C 1
ATOM 746 O O . GLN A 1 96 ? -5.450 9.843 -2.950 1.00 94.69 96 GLN A O 1
ATOM 751 N N . GLN A 1 97 ? -5.873 12.043 -3.178 1.00 92.69 97 GLN A N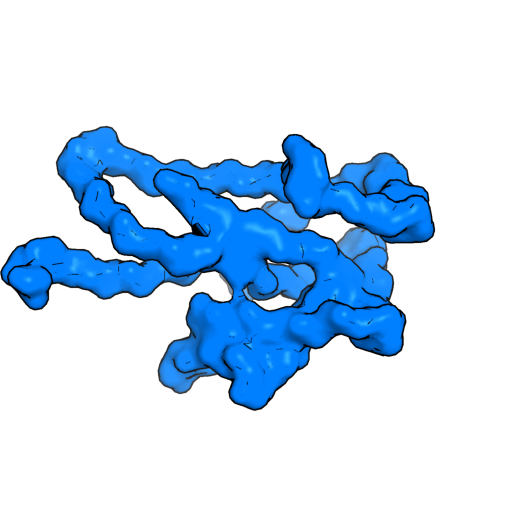 1
ATOM 752 C CA . GLN A 1 97 ? -6.772 12.179 -2.037 1.00 92.69 97 GLN A CA 1
ATOM 753 C C . GLN A 1 97 ? -8.101 12.771 -2.514 1.00 92.69 97 GLN A C 1
ATOM 755 O O . GLN A 1 97 ? -8.110 13.728 -3.284 1.00 92.69 97 GLN A O 1
ATOM 760 N N . GLY A 1 98 ? -9.216 12.213 -2.038 1.00 91.50 98 GLY A N 1
ATOM 761 C CA . GLY A 1 98 ? -10.559 12.645 -2.434 1.00 91.50 98 GLY A CA 1
ATOM 762 C C . GLY A 1 98 ? -10.973 12.223 -3.851 1.00 91.50 98 GLY A C 1
ATOM 763 O O . GLY A 1 98 ? -10.224 11.574 -4.582 1.00 91.50 98 GLY A O 1
ATOM 764 N N . GLY A 1 99 ? -12.207 12.575 -4.218 1.00 93.25 99 GLY A N 1
ATOM 765 C CA . GLY A 1 99 ? -12.789 12.239 -5.519 1.00 93.25 99 GLY A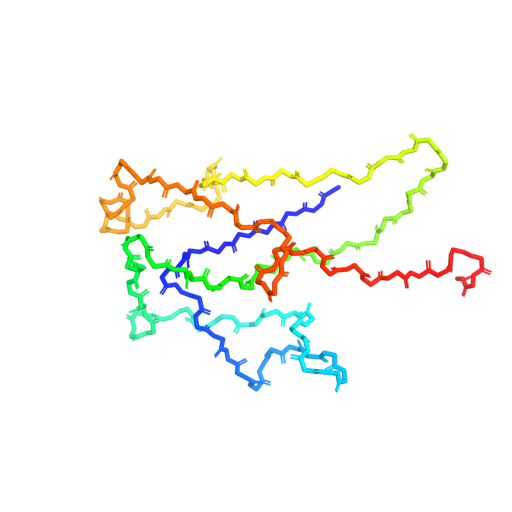 CA 1
ATOM 766 C C . GLY A 1 99 ? -13.074 10.738 -5.716 1.00 93.25 99 GLY A C 1
ATOM 767 O O . GLY A 1 99 ? -13.053 9.967 -4.757 1.00 93.25 99 GLY A O 1
ATOM 768 N N . PRO A 1 100 ? -13.346 10.306 -6.962 1.00 91.12 100 PRO A N 1
ATOM 769 C CA . PRO A 1 100 ? -13.716 8.921 -7.278 1.00 91.12 100 PRO A CA 1
ATOM 770 C C . PRO A 1 100 ? -12.556 7.917 -7.154 1.00 91.12 100 PRO A C 1
ATOM 772 O O . PRO A 1 100 ? -12.786 6.713 -7.146 1.00 91.12 100 PRO A O 1
ATOM 775 N N . THR A 1 101 ? -11.312 8.392 -7.051 1.00 90.81 101 THR A N 1
ATOM 776 C CA . THR A 1 101 ? -10.099 7.563 -6.929 1.00 90.81 101 THR A CA 1
ATOM 777 C C . THR A 1 101 ? -9.375 7.810 -5.604 1.00 90.81 101 THR A C 1
ATOM 779 O O . THR A 1 101 ? -8.145 7.756 -5.544 1.00 90.81 101 THR A O 1
ATOM 782 N N . ALA A 1 102 ? -10.121 8.154 -4.552 1.00 92.62 102 ALA A N 1
ATOM 783 C CA . ALA A 1 102 ? -9.555 8.488 -3.253 1.00 92.62 102 ALA A CA 1
ATOM 784 C C . ALA A 1 102 ? -8.777 7.308 -2.647 1.00 92.62 102 ALA A C 1
ATOM 786 O O . ALA A 1 102 ? -9.298 6.196 -2.505 1.00 92.62 102 ALA A O 1
ATOM 787 N N . SER A 1 103 ? -7.544 7.580 -2.217 1.00 96.25 103 SER A N 1
ATOM 788 C CA . SER A 1 103 ? -6.808 6.664 -1.343 1.00 96.25 103 SER A CA 1
ATOM 789 C C . SER A 1 103 ? -7.517 6.564 0.010 1.00 96.25 103 SER A C 1
ATOM 791 O O . SER A 1 103 ? -7.975 7.574 0.547 1.00 96.25 103 SER A O 1
ATOM 793 N N . HIS A 1 104 ? -7.583 5.363 0.580 1.00 95.12 104 HIS A N 1
ATOM 794 C CA . HIS A 1 104 ? -8.217 5.106 1.873 1.00 95.12 104 HIS A CA 1
ATOM 795 C C . HIS A 1 104 ? -7.457 4.029 2.651 1.00 95.12 104 HIS A C 1
ATOM 797 O O . HIS A 1 104 ? -6.647 3.297 2.087 1.00 95.12 104 HIS A O 1
ATOM 803 N N . LEU A 1 105 ? -7.727 3.946 3.955 1.00 94.50 105 LEU A N 1
ATOM 804 C CA . LEU A 1 105 ? -7.263 2.870 4.825 1.00 94.50 105 LEU A CA 1
ATOM 805 C C . LEU A 1 105 ? -8.481 2.056 5.256 1.00 94.50 105 LEU A C 1
ATOM 807 O O . LEU A 1 105 ? -9.380 2.595 5.902 1.00 94.50 105 LEU A O 1
ATOM 811 N N . LEU A 1 106 ? -8.513 0.776 4.893 1.00 95.19 106 LEU A N 1
ATOM 812 C CA . LEU A 1 106 ? -9.575 -0.125 5.317 1.00 95.19 106 LEU A CA 1
ATOM 813 C C . LEU A 1 106 ? -9.292 -0.617 6.742 1.00 95.19 106 LEU A C 1
ATOM 815 O O . LEU A 1 106 ? -8.267 -1.247 6.996 1.00 95.19 106 LEU A O 1
ATOM 819 N N . LEU A 1 107 ? -10.198 -0.312 7.671 1.00 93.19 107 LEU A N 1
ATOM 820 C CA . LEU A 1 107 ? -10.072 -0.658 9.085 1.00 93.19 107 LEU A CA 1
ATOM 821 C C . LEU A 1 107 ? -11.222 -1.580 9.503 1.00 93.19 107 LEU A C 1
ATOM 823 O O . LEU A 1 107 ? -12.358 -1.115 9.603 1.00 93.19 107 LEU A O 1
ATOM 827 N N . PRO A 1 108 ? -10.952 -2.865 9.782 1.00 90.75 108 PRO A N 1
ATOM 828 C CA . PRO A 1 108 ? -11.917 -3.737 10.438 1.00 90.75 108 PRO A CA 1
ATOM 829 C C . PRO A 1 108 ? -12.105 -3.278 11.889 1.00 90.75 108 PRO A C 1
ATOM 831 O O . PRO A 1 108 ? -11.227 -3.472 12.730 1.00 90.75 108 PRO A O 1
ATOM 834 N N . LEU A 1 109 ? -13.225 -2.612 12.170 1.00 91.56 109 LEU A N 1
ATOM 835 C CA . LEU A 1 109 ? -13.545 -2.118 13.508 1.00 91.56 109 LEU A CA 1
ATOM 836 C C . LEU A 1 109 ? -14.304 -3.183 14.300 1.00 91.56 109 LEU A C 1
ATOM 838 O O . LEU A 1 109 ? -15.207 -3.837 13.779 1.00 91.56 109 LEU A O 1
ATOM 842 N N . LEU A 1 110 ? -13.944 -3.320 15.571 1.00 90.12 110 LEU A N 1
ATOM 843 C CA . LEU A 1 110 ? -14.649 -4.138 16.550 1.00 90.12 110 LEU A CA 1
ATOM 844 C C . LEU A 1 110 ? -15.187 -3.216 17.639 1.00 90.12 110 LEU A C 1
ATOM 846 O O . LEU A 1 110 ? -14.520 -2.253 18.021 1.00 90.12 110 LEU A O 1
ATOM 850 N N . ASP A 1 111 ? -16.391 -3.515 18.116 1.00 87.81 111 ASP A N 1
ATOM 851 C CA . ASP A 1 111 ? -16.965 -2.838 19.273 1.00 87.81 111 ASP A CA 1
ATOM 852 C C . ASP A 1 111 ? -16.233 -3.336 20.534 1.00 87.81 111 ASP A C 1
ATOM 854 O O . ASP A 1 111 ? -16.305 -4.536 20.823 1.00 87.81 111 ASP A O 1
ATOM 858 N N . PRO A 1 112 ? -15.495 -2.470 21.256 1.00 82.62 112 PRO A N 1
ATOM 859 C CA . PRO A 1 112 ? -14.743 -2.886 22.436 1.00 82.62 112 PRO A CA 1
ATOM 860 C C . PRO A 1 112 ? -15.646 -3.401 23.564 1.00 82.62 112 PRO A C 1
ATOM 862 O O . PRO A 1 112 ? -15.173 -4.187 24.380 1.00 82.62 112 PRO A O 1
ATOM 865 N N . ASP A 1 113 ? -16.928 -3.021 23.582 1.00 86.69 113 ASP A N 1
ATOM 866 C CA . ASP A 1 113 ? -17.898 -3.447 24.596 1.00 86.69 113 ASP A CA 1
ATOM 867 C C . ASP A 1 113 ? -18.570 -4.793 24.251 1.00 86.69 113 ASP A C 1
ATOM 869 O O . ASP A 1 113 ? -19.391 -5.300 25.017 1.00 86.69 113 ASP A O 1
ATOM 873 N N . ARG A 1 114 ? -18.245 -5.381 23.089 1.00 79.62 114 ARG A N 1
ATOM 874 C CA . ARG A 1 114 ? -18.780 -6.675 22.616 1.00 79.62 114 ARG A CA 1
ATOM 875 C C . ARG A 1 114 ? -17.729 -7.785 22.534 1.00 79.62 114 ARG A C 1
ATOM 877 O O . ARG A 1 114 ? -17.992 -8.806 21.895 1.00 79.62 114 ARG A O 1
ATOM 884 N N . LEU A 1 115 ? -16.551 -7.564 23.115 1.00 59.97 115 LEU A N 1
ATOM 885 C CA . LEU A 1 115 ? -15.477 -8.557 23.221 1.00 59.97 115 LEU A CA 1
ATOM 886 C C . LEU A 1 115 ? -15.661 -9.483 24.427 1.00 59.97 115 LEU A C 1
ATOM 888 O O . LEU A 1 115 ? -16.166 -9.016 25.471 1.00 59.97 115 LEU A O 1
#

Radius of gyration: 16.37 Å; chains: 1; bounding box: 39×30×40 Å

Foldseek 3Di:
DWAWDDLLQQQAFDPVPFDADPVRHTPATDTDPDPVSGHDDDPPDDDDHDIGTDDDDDDQDPPGDDDDDDDPDDPPVDDDDPVSVVSCVPDDDDADDDDPPHDDDDDDDDDPVVD

Organism: NCBI:txid1858794